Protein AF-A0A939PJ33-F1 (afdb_monomer_lite)

Foldseek 3Di:
DDDDPLQVQLVVQLQVVCCVPPPPDRDPLSSLLSQLVSDDPSVVVCVVVVDHNVVSVVVVVVVVVVVVVDDDPPPVPPPPVPVVVCVVVVPPD

Organism: NCBI:txid1427535

Sequence (93 aa):
MRLAEGARRALGLALQESTSSRPGRIGTDHLLFGLLAGGGVAAEMLAVHGATTERVRSTRRQLASVCIAAAPRASVQRHRLAVRWCCRRNWWW

InterPro domains:
  IPR004176 Clp, repeat (R) N-terminal domain [PF02861] (5-62)
  IPR036628 Clp, N-terminal domain superfamily [G3DSA:1.10.1780.10] (1-66)
  IPR036628 Clp, N-terminal domain superfamily [SSF81923] (5-58)

Secondary structure (DSSP, 8-state):
-PPPHHHHHHHHHHHHHHHHHSTT---HHHHHHHHHHH-HHHHHHHHHTT--HHHHHHHHHHHHHHHHHS-----S--HHHHHHHHHHHT---

pLDDT: mean 80.29, std 18.99, range [40.94, 97.62]

Structure (mmCIF, N/CA/C/O backbone):
data_AF-A0A939PJ33-F1
#
_entry.id   AF-A0A939PJ33-F1
#
loop_
_atom_site.group_PDB
_atom_site.id
_atom_site.type_symbol
_atom_site.label_atom_id
_atom_site.label_alt_id
_atom_site.label_comp_id
_atom_site.label_asym_id
_atom_site.label_entity_id
_atom_site.label_seq_id
_atom_site.pdbx_PDB_ins_code
_atom_site.Cartn_x
_atom_site.Cartn_y
_atom_site.Cartn_z
_atom_site.occupancy
_atom_site.B_iso_or_equiv
_atom_site.auth_seq_id
_atom_site.auth_comp_id
_atom_site.auth_asym_id
_atom_site.auth_atom_id
_atom_site.pdbx_PDB_model_num
ATOM 1 N N . MET A 1 1 ? 16.122 -7.545 14.826 1.00 76.62 1 MET A N 1
ATOM 2 C CA . MET A 1 1 ? 15.620 -8.042 13.523 1.00 76.62 1 MET A CA 1
ATOM 3 C C . MET A 1 1 ? 16.093 -7.095 12.426 1.00 76.62 1 MET A C 1
ATOM 5 O O . MET A 1 1 ? 15.841 -5.902 12.536 1.00 76.62 1 MET A O 1
ATOM 9 N N . ARG A 1 2 ? 16.833 -7.581 11.421 1.00 91.31 2 ARG A N 1
ATOM 10 C CA . ARG A 1 2 ? 17.341 -6.767 10.301 1.00 91.31 2 ARG A CA 1
ATOM 11 C C . ARG A 1 2 ? 16.462 -7.003 9.074 1.00 91.31 2 ARG A C 1
ATOM 13 O O . ARG A 1 2 ? 16.199 -8.146 8.728 1.00 91.31 2 ARG A O 1
ATOM 20 N N . LEU A 1 3 ? 16.021 -5.923 8.439 1.00 93.38 3 LEU A N 1
ATOM 21 C CA . LEU A 1 3 ? 15.207 -5.955 7.225 1.00 93.38 3 LEU A CA 1
ATOM 22 C C . LEU A 1 3 ? 16.070 -5.670 5.989 1.00 93.38 3 LEU A C 1
ATOM 24 O O . LEU A 1 3 ? 17.157 -5.099 6.104 1.00 93.38 3 LEU A O 1
ATOM 28 N N . ALA A 1 4 ? 15.579 -6.044 4.809 1.00 94.81 4 ALA A N 1
ATOM 29 C CA . ALA A 1 4 ? 16.120 -5.543 3.548 1.00 94.81 4 ALA A CA 1
ATOM 30 C C . ALA A 1 4 ? 15.813 -4.040 3.396 1.00 94.81 4 ALA A C 1
ATOM 32 O O . ALA A 1 4 ? 14.812 -3.555 3.928 1.00 94.81 4 ALA A O 1
ATOM 33 N N . GLU A 1 5 ? 16.641 -3.306 2.649 1.00 94.44 5 GLU A N 1
ATOM 34 C CA . GLU A 1 5 ? 16.439 -1.865 2.412 1.00 94.44 5 GLU A CA 1
ATOM 35 C C . GLU A 1 5 ? 15.086 -1.565 1.753 1.00 94.44 5 GLU A C 1
ATOM 37 O O . GLU A 1 5 ? 14.349 -0.696 2.219 1.00 94.44 5 GLU A O 1
ATOM 42 N N . GLY A 1 6 ? 14.698 -2.345 0.738 1.00 94.75 6 GLY A N 1
ATOM 43 C CA . GLY A 1 6 ? 13.386 -2.212 0.094 1.00 94.75 6 GLY A CA 1
ATOM 44 C C . GLY A 1 6 ? 12.223 -2.459 1.059 1.00 94.75 6 GLY A C 1
ATOM 45 O O . GLY A 1 6 ? 11.241 -1.722 1.046 1.00 94.75 6 GLY A O 1
ATOM 46 N N . ALA A 1 7 ? 12.363 -3.428 1.970 1.00 95.62 7 ALA A N 1
ATOM 47 C CA . ALA A 1 7 ? 11.350 -3.707 2.986 1.00 95.62 7 ALA A CA 1
ATOM 48 C C . ALA A 1 7 ? 11.227 -2.563 4.006 1.00 95.62 7 ALA A C 1
ATOM 50 O O . ALA A 1 7 ? 10.114 -2.162 4.342 1.00 95.62 7 ALA A O 1
ATOM 51 N N . ARG A 1 8 ? 12.351 -1.983 4.462 1.00 96.25 8 ARG A N 1
ATOM 52 C CA . ARG A 1 8 ? 12.333 -0.781 5.319 1.00 96.25 8 ARG A CA 1
ATOM 53 C C . ARG A 1 8 ? 11.642 0.388 4.628 1.00 96.25 8 ARG A C 1
ATOM 55 O O . ARG A 1 8 ? 10.810 1.050 5.244 1.00 96.25 8 ARG A O 1
ATOM 62 N N . ARG A 1 9 ? 11.955 0.616 3.350 1.00 96.69 9 ARG A N 1
ATOM 63 C CA . ARG A 1 9 ? 11.343 1.678 2.544 1.00 96.69 9 ARG A CA 1
ATOM 64 C C . ARG A 1 9 ? 9.835 1.479 2.403 1.00 96.69 9 ARG A C 1
ATOM 66 O O . ARG A 1 9 ? 9.083 2.403 2.696 1.00 96.69 9 ARG A O 1
ATOM 73 N N . ALA A 1 10 ? 9.395 0.281 2.022 1.00 96.81 10 ALA A N 1
ATOM 74 C CA . ALA A 1 10 ? 7.977 -0.042 1.873 1.00 96.81 10 ALA A CA 1
ATOM 75 C C . ALA A 1 10 ? 7.197 0.155 3.184 1.00 96.81 10 ALA A C 1
ATOM 77 O O . ALA A 1 10 ? 6.118 0.743 3.177 1.00 96.81 10 ALA A O 1
ATOM 78 N N . LEU A 1 11 ? 7.765 -0.262 4.322 1.00 95.75 11 LEU A N 1
ATOM 79 C CA . LEU A 1 11 ? 7.166 -0.033 5.642 1.00 95.75 11 LEU A CA 1
ATOM 80 C C . LEU A 1 11 ? 7.100 1.454 6.007 1.00 95.75 11 LEU A C 1
ATOM 82 O O . LEU A 1 11 ? 6.088 1.902 6.541 1.00 95.75 11 LEU A O 1
ATOM 86 N N . GLY A 1 12 ? 8.147 2.224 5.697 1.00 95.88 12 GLY A N 1
ATOM 87 C CA . GLY A 1 12 ? 8.148 3.674 5.885 1.00 95.88 12 GLY A CA 1
ATOM 88 C C . GLY A 1 12 ? 7.029 4.349 5.092 1.00 95.88 12 GLY A C 1
ATOM 89 O O . GLY A 1 12 ? 6.270 5.135 5.650 1.00 95.88 12 GLY A O 1
ATOM 90 N N . LEU A 1 13 ? 6.863 3.981 3.820 1.00 96.56 13 LEU A N 1
ATOM 91 C CA . LEU A 1 13 ? 5.800 4.507 2.958 1.00 96.56 13 LEU A CA 1
ATOM 92 C C . LEU A 1 13 ? 4.401 4.091 3.435 1.00 96.56 13 LEU A C 1
ATOM 94 O O . LEU A 1 13 ? 3.489 4.915 3.449 1.00 96.56 13 LEU A O 1
ATOM 98 N N . ALA A 1 14 ? 4.234 2.845 3.885 1.00 95.56 14 ALA A N 1
ATOM 99 C CA . ALA A 1 14 ? 2.984 2.371 4.479 1.00 95.56 14 ALA A CA 1
ATOM 100 C C . ALA A 1 14 ? 2.609 3.173 5.736 1.00 95.56 14 ALA A C 1
ATOM 102 O O . ALA A 1 14 ? 1.449 3.550 5.917 1.00 95.56 14 ALA A O 1
ATOM 103 N N . LEU A 1 15 ? 3.593 3.467 6.592 1.00 95.06 15 LEU A N 1
ATOM 104 C CA . LEU A 1 15 ? 3.394 4.293 7.778 1.00 95.06 15 LEU A CA 1
ATOM 105 C C . LEU A 1 15 ? 2.968 5.717 7.394 1.00 95.06 15 LEU A C 1
ATOM 107 O O . LEU A 1 15 ? 1.961 6.186 7.922 1.00 95.06 15 LEU A O 1
ATOM 111 N N . GLN A 1 16 ? 3.667 6.359 6.452 1.00 94.06 16 GLN A N 1
ATOM 112 C CA . GLN A 1 16 ? 3.335 7.710 5.973 1.00 94.06 16 GLN A CA 1
ATOM 113 C C . GLN A 1 16 ? 1.909 7.793 5.394 1.00 94.06 16 GLN A C 1
ATOM 115 O O . GLN A 1 16 ? 1.149 8.697 5.739 1.00 94.06 16 GLN A O 1
ATOM 120 N N . GLU A 1 17 ? 1.487 6.817 4.584 1.00 92.62 17 GLU A N 1
ATOM 121 C CA . GLU A 1 17 ? 0.117 6.789 4.042 1.00 92.62 17 GLU A CA 1
ATOM 122 C C . GLU A 1 17 ? -0.930 6.571 5.155 1.00 92.62 17 GLU A C 1
ATOM 124 O O . GLU A 1 17 ? -2.025 7.146 5.119 1.00 92.62 17 GLU A O 1
ATOM 129 N N . SER A 1 18 ? -0.597 5.772 6.179 1.00 92.81 18 SER A N 1
ATOM 130 C CA . SER A 1 18 ? -1.496 5.519 7.314 1.00 92.81 18 SER A CA 1
ATOM 131 C C . SER A 1 18 ? -1.709 6.745 8.189 1.00 92.81 18 SER A C 1
ATOM 133 O O . SER A 1 18 ? -2.834 6.998 8.622 1.00 92.81 18 SER A O 1
ATOM 135 N N . THR A 1 19 ? -0.673 7.561 8.396 1.00 90.56 19 THR A N 1
ATOM 136 C CA . THR A 1 19 ? -0.782 8.780 9.203 1.00 90.56 19 THR A CA 1
ATOM 137 C C . THR A 1 19 ? -1.714 9.807 8.573 1.00 90.56 19 THR A C 1
ATOM 139 O O . THR A 1 19 ? -2.416 10.500 9.302 1.00 90.56 19 THR A O 1
ATOM 142 N N . SER A 1 20 ? -1.800 9.851 7.239 1.00 84.06 20 SER A N 1
ATOM 143 C CA . SER A 1 20 ? -2.727 10.732 6.518 1.00 84.06 20 SER A CA 1
ATOM 144 C C . SER A 1 20 ? -4.186 10.267 6.565 1.00 84.06 20 SER A C 1
ATOM 146 O O . SER A 1 20 ? -5.083 11.053 6.279 1.00 84.06 20 SER A O 1
ATOM 148 N N . SER A 1 21 ? -4.439 8.997 6.896 1.00 79.75 21 SER A N 1
ATOM 149 C CA . SER A 1 21 ? -5.771 8.387 6.780 1.00 79.75 21 SER A CA 1
ATOM 150 C C . SER A 1 21 ? -6.375 7.996 8.125 1.00 79.75 21 SER A C 1
ATOM 152 O O . SER A 1 21 ? -7.534 8.299 8.402 1.00 79.75 21 SER A O 1
ATOM 154 N N . ARG A 1 22 ? -5.607 7.287 8.959 1.00 77.31 22 ARG A N 1
ATOM 155 C CA . ARG A 1 22 ? -6.023 6.840 10.288 1.00 77.31 22 ARG A CA 1
ATOM 156 C C . ARG A 1 22 ? -4.801 6.703 11.212 1.00 77.31 22 ARG A C 1
ATOM 158 O O . ARG A 1 22 ? -4.172 5.644 11.242 1.00 77.31 22 ARG A O 1
ATOM 165 N N . PRO A 1 23 ? -4.486 7.741 12.002 1.00 76.25 23 PRO A N 1
ATOM 166 C CA . PRO A 1 23 ? -3.329 7.740 12.891 1.00 76.25 23 PRO A CA 1
ATOM 167 C C . PRO A 1 23 ? -3.310 6.537 13.850 1.00 76.25 23 PRO A C 1
ATOM 169 O O . PRO A 1 23 ? -4.341 6.147 14.404 1.00 76.25 23 PRO A O 1
ATOM 172 N N . GLY A 1 24 ? -2.127 5.948 14.050 1.00 81.38 24 GLY A N 1
ATOM 173 C CA . GLY A 1 24 ? -1.889 4.891 15.042 1.00 81.38 24 GLY A CA 1
ATOM 174 C C . GLY A 1 24 ? -2.212 3.457 14.601 1.00 81.38 24 GLY A C 1
ATOM 175 O O . GLY A 1 24 ? -2.202 2.557 15.442 1.00 81.38 24 GLY A O 1
ATOM 176 N N . ARG A 1 25 ? -2.504 3.203 13.315 1.00 85.31 25 ARG A N 1
ATOM 177 C CA . ARG A 1 25 ? -2.711 1.837 12.802 1.00 85.31 25 ARG A CA 1
ATOM 178 C C . ARG A 1 25 ? -2.274 1.678 11.349 1.00 85.31 25 ARG A C 1
ATOM 180 O O . ARG A 1 25 ? -2.839 2.312 10.467 1.00 85.31 25 ARG A O 1
ATOM 187 N N . ILE A 1 26 ? -1.370 0.731 11.103 1.00 91.31 26 ILE A N 1
ATOM 188 C CA . ILE A 1 26 ? -1.038 0.260 9.754 1.00 91.31 26 ILE A CA 1
ATOM 189 C C . ILE A 1 26 ? -1.943 -0.935 9.433 1.00 91.31 26 ILE A C 1
ATOM 191 O O . ILE A 1 26 ? -1.886 -1.962 10.110 1.00 91.31 26 ILE A O 1
ATOM 195 N N . GLY A 1 27 ? -2.814 -0.779 8.436 1.00 90.12 27 GLY A N 1
ATOM 196 C CA . GLY A 1 27 ? -3.629 -1.868 7.887 1.00 90.12 27 GLY A CA 1
ATOM 197 C C . GLY A 1 27 ? -2.954 -2.568 6.702 1.00 90.12 27 GLY A C 1
ATOM 198 O O . GLY A 1 27 ? -1.923 -2.117 6.198 1.00 90.12 27 GLY A O 1
ATOM 199 N N . THR A 1 28 ? -3.540 -3.671 6.234 1.00 93.00 28 THR A N 1
ATOM 200 C CA . THR A 1 28 ? -3.051 -4.417 5.056 1.00 93.00 28 THR A CA 1
ATOM 201 C C . THR A 1 28 ? -3.108 -3.590 3.771 1.00 93.00 28 THR A C 1
ATOM 203 O O . THR A 1 28 ? -2.254 -3.733 2.904 1.00 93.00 28 THR A O 1
ATOM 206 N N . ASP A 1 29 ? -4.065 -2.671 3.684 1.00 92.81 29 ASP A N 1
ATOM 207 C CA . ASP A 1 29 ? -4.215 -1.663 2.637 1.00 92.81 29 ASP A CA 1
ATOM 208 C C . ASP A 1 29 ? -3.023 -0.696 2.569 1.00 92.81 29 ASP A C 1
ATOM 210 O O . ASP A 1 29 ? -2.523 -0.386 1.488 1.00 92.81 29 ASP A O 1
ATOM 214 N N . HIS A 1 30 ? -2.520 -0.268 3.726 1.00 94.88 30 HIS A N 1
ATOM 215 C CA . HIS A 1 30 ? -1.358 0.612 3.823 1.00 94.88 30 HIS A CA 1
ATOM 216 C C . HIS A 1 30 ? -0.066 -0.127 3.469 1.0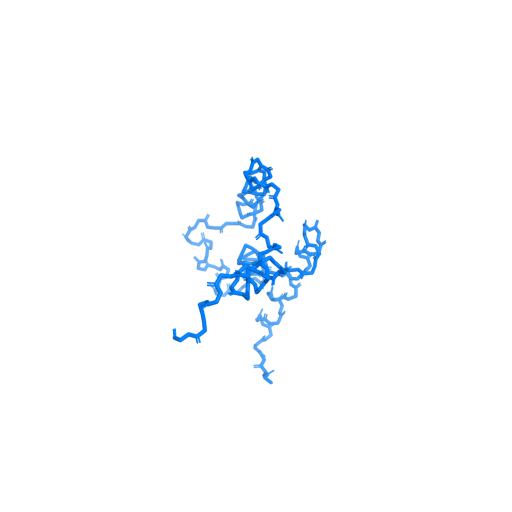0 94.88 30 HIS A C 1
ATOM 218 O O . HIS A 1 30 ? 0.786 0.424 2.778 1.00 94.88 30 HIS A O 1
ATOM 224 N N . LEU A 1 31 ? 0.066 -1.389 3.894 1.00 94.88 31 LEU A N 1
ATOM 225 C CA . LEU A 1 31 ? 1.188 -2.245 3.496 1.00 94.88 31 LEU A CA 1
ATOM 226 C C . LEU A 1 31 ? 1.200 -2.485 1.986 1.00 94.88 31 LEU A C 1
ATOM 228 O O . LEU A 1 31 ? 2.246 -2.346 1.360 1.00 94.88 31 LEU A O 1
ATOM 232 N N . LEU A 1 32 ? 0.042 -2.789 1.395 1.00 95.94 32 LEU A N 1
ATOM 233 C CA . LEU A 1 32 ? -0.095 -2.967 -0.049 1.00 95.94 32 LEU A CA 1
ATOM 234 C C . LEU A 1 32 ? 0.292 -1.691 -0.809 1.00 95.94 32 LEU A C 1
ATOM 236 O O . LEU A 1 32 ? 1.039 -1.757 -1.784 1.00 95.94 32 LEU A O 1
ATOM 240 N N . PHE A 1 33 ? -0.158 -0.526 -0.331 1.00 96.19 33 PHE A N 1
ATOM 241 C CA . PHE A 1 33 ? 0.267 0.763 -0.871 1.00 96.19 33 PHE A CA 1
ATOM 242 C C . PHE A 1 33 ? 1.788 0.956 -0.762 1.00 96.19 33 PHE A C 1
ATOM 244 O O . PHE A 1 33 ? 2.431 1.319 -1.745 1.00 96.19 33 PHE A O 1
ATOM 251 N N . GLY A 1 34 ? 2.373 0.678 0.406 1.00 96.44 34 GLY A N 1
ATOM 252 C CA . GLY A 1 34 ? 3.810 0.810 0.644 1.00 96.44 34 GLY A CA 1
ATOM 253 C C . GLY A 1 34 ? 4.662 -0.118 -0.225 1.00 96.44 34 GLY A C 1
ATOM 254 O O . GLY A 1 34 ? 5.727 0.291 -0.678 1.00 96.44 34 GLY A O 1
ATOM 255 N N . LEU A 1 35 ? 4.188 -1.335 -0.512 1.00 97.12 35 LEU A N 1
ATOM 256 C CA . LEU A 1 35 ? 4.844 -2.266 -1.437 1.00 97.12 35 LEU A CA 1
ATOM 257 C C . LEU A 1 35 ? 4.820 -1.750 -2.879 1.00 97.12 35 LEU A C 1
ATOM 259 O O . LEU A 1 35 ? 5.853 -1.765 -3.539 1.00 97.12 35 LEU A O 1
ATOM 263 N N . LEU A 1 36 ? 3.677 -1.241 -3.348 1.00 96.81 36 LEU A N 1
ATOM 264 C CA . LEU A 1 36 ? 3.551 -0.652 -4.686 1.00 96.81 36 LEU A CA 1
ATOM 265 C C . LEU A 1 36 ? 4.395 0.621 -4.846 1.00 96.81 36 LEU A C 1
ATOM 267 O O . LEU A 1 36 ? 5.059 0.799 -5.861 1.00 96.81 36 LEU A O 1
ATOM 271 N N . ALA A 1 37 ? 4.388 1.504 -3.845 1.00 95.81 37 ALA A N 1
ATOM 272 C CA . ALA A 1 37 ? 5.138 2.761 -3.873 1.00 95.81 37 ALA A CA 1
ATOM 273 C C . ALA A 1 37 ? 6.643 2.575 -3.602 1.00 95.81 37 ALA A C 1
ATOM 275 O O . ALA A 1 37 ? 7.455 3.412 -3.993 1.00 95.81 37 ALA A O 1
ATOM 276 N N . GLY A 1 38 ? 7.025 1.491 -2.921 1.00 95.06 38 GLY A N 1
ATOM 277 C CA . GLY A 1 38 ? 8.411 1.178 -2.572 1.00 95.06 38 GLY A CA 1
ATOM 278 C C . GLY A 1 38 ? 9.256 0.661 -3.737 1.00 95.06 38 GLY A C 1
ATOM 279 O O . GLY A 1 38 ? 10.484 0.696 -3.638 1.00 95.06 38 GLY A O 1
ATOM 280 N N . GLY A 1 39 ? 8.619 0.227 -4.829 1.00 94.69 39 GLY A N 1
ATOM 281 C CA . GLY A 1 39 ? 9.284 -0.292 -6.023 1.00 94.69 39 GLY A CA 1
ATOM 282 C C . GLY A 1 39 ? 9.828 -1.720 -5.870 1.00 94.69 39 GLY A C 1
ATOM 283 O O . GLY A 1 39 ? 9.497 -2.451 -4.934 1.00 94.69 39 GLY A O 1
ATOM 284 N N . GLY A 1 40 ? 10.684 -2.114 -6.816 1.00 94.69 40 GLY A N 1
ATOM 285 C CA . GLY A 1 40 ? 11.301 -3.442 -6.877 1.00 94.69 40 GLY A CA 1
ATOM 286 C C . GLY A 1 40 ? 10.339 -4.557 -7.303 1.00 94.69 40 GLY A C 1
ATOM 287 O O . GLY A 1 40 ? 9.203 -4.308 -7.701 1.00 94.69 40 GLY A O 1
ATOM 288 N N . VAL A 1 41 ? 10.793 -5.806 -7.162 1.00 96.31 41 VAL A N 1
ATOM 289 C CA . VAL A 1 41 ? 10.095 -7.005 -7.670 1.00 96.31 41 VAL A CA 1
ATOM 290 C C . VAL A 1 41 ? 8.661 -7.128 -7.144 1.00 96.31 41 VAL A C 1
ATOM 292 O O . VAL A 1 41 ? 7.761 -7.525 -7.877 1.00 96.31 41 VAL A O 1
ATOM 295 N N . ALA A 1 42 ? 8.414 -6.764 -5.882 1.00 94.44 42 ALA A N 1
ATOM 296 C CA . ALA A 1 42 ? 7.067 -6.814 -5.315 1.00 94.44 42 ALA A CA 1
ATOM 297 C C . ALA A 1 42 ? 6.116 -5.819 -6.003 1.00 94.44 42 ALA A C 1
ATOM 299 O O . ALA A 1 42 ? 4.979 -6.175 -6.301 1.00 94.44 42 ALA A O 1
ATOM 300 N N . ALA A 1 43 ? 6.579 -4.595 -6.281 1.00 96.38 43 ALA A N 1
ATOM 301 C CA . ALA A 1 43 ? 5.786 -3.598 -6.991 1.00 96.38 43 ALA A CA 1
ATOM 302 C C . ALA A 1 43 ? 5.505 -4.031 -8.436 1.00 96.38 43 ALA A C 1
ATOM 304 O O . ALA A 1 43 ? 4.376 -3.894 -8.898 1.00 96.38 43 ALA A O 1
ATOM 305 N N . GLU A 1 44 ? 6.501 -4.604 -9.117 1.00 96.31 44 GLU A N 1
ATOM 306 C CA . GLU A 1 44 ? 6.363 -5.128 -10.480 1.00 96.31 44 GLU A CA 1
ATOM 307 C C . GLU A 1 44 ? 5.343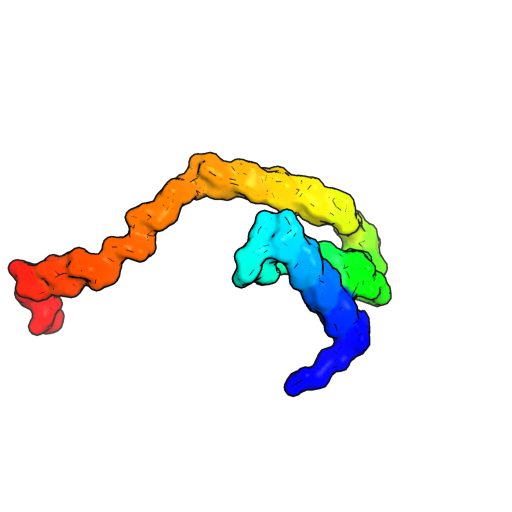 -6.269 -10.549 1.00 96.31 44 GLU A C 1
ATOM 309 O O . GLU A 1 44 ? 4.421 -6.220 -11.360 1.00 96.31 44 GLU A O 1
ATOM 314 N N . MET A 1 45 ? 5.438 -7.256 -9.653 1.00 97.62 45 MET A N 1
ATOM 315 C CA . MET A 1 45 ? 4.492 -8.377 -9.605 1.00 97.62 45 MET A CA 1
ATOM 316 C C . MET A 1 45 ? 3.067 -7.901 -9.320 1.00 97.62 45 MET A C 1
ATOM 318 O O . MET A 1 45 ? 2.120 -8.315 -9.985 1.00 97.62 45 MET A O 1
ATOM 322 N N . LEU A 1 46 ? 2.899 -6.981 -8.368 1.00 95.69 46 LEU A N 1
ATOM 323 C CA . LEU A 1 46 ? 1.591 -6.399 -8.073 1.00 95.69 46 LEU A CA 1
ATOM 324 C C . LEU A 1 46 ? 1.033 -5.615 -9.273 1.00 95.69 46 LEU A C 1
ATOM 326 O O . LEU A 1 46 ? -0.160 -5.723 -9.563 1.00 95.69 46 LEU A O 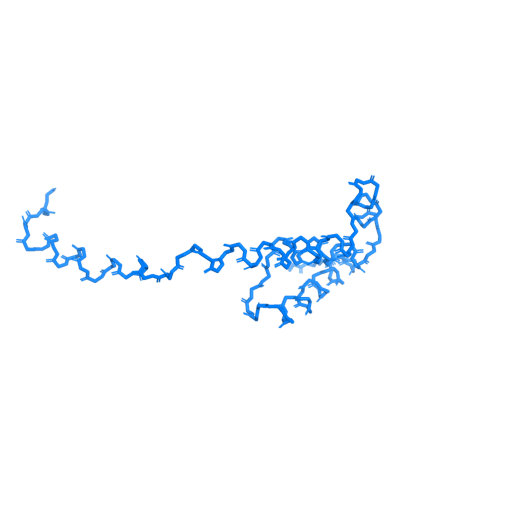1
ATOM 330 N N . ALA A 1 47 ? 1.880 -4.884 -10.002 1.00 94.75 47 ALA A N 1
ATOM 331 C CA . ALA A 1 47 ? 1.488 -4.163 -11.210 1.00 94.75 47 ALA A CA 1
ATOM 332 C C . ALA A 1 47 ? 1.062 -5.104 -12.348 1.00 94.75 47 ALA A C 1
ATOM 334 O O . ALA A 1 47 ? 0.051 -4.839 -13.000 1.00 94.75 47 ALA A O 1
ATOM 335 N N . VAL A 1 48 ? 1.759 -6.230 -12.544 1.00 97.06 48 VAL A N 1
ATOM 336 C CA . VAL A 1 48 ? 1.374 -7.282 -13.508 1.00 97.06 48 VAL A CA 1
ATOM 337 C C . VAL A 1 48 ? -0.004 -7.864 -13.178 1.00 97.06 48 VAL A C 1
ATOM 339 O O . VAL A 1 48 ? -0.789 -8.152 -14.078 1.00 97.06 48 VAL A O 1
ATOM 342 N N . HIS A 1 49 ? -0.350 -7.957 -11.894 1.00 96.06 49 HIS A N 1
ATOM 343 C CA . HIS A 1 49 ? -1.687 -8.350 -11.440 1.00 96.06 49 HIS A CA 1
ATOM 344 C C . HIS A 1 49 ? -2.721 -7.204 -11.453 1.00 96.06 49 HIS A C 1
ATOM 346 O O . HIS A 1 49 ? -3.816 -7.347 -10.909 1.00 96.06 49 HIS A O 1
ATOM 352 N N . GLY A 1 50 ? -2.407 -6.062 -12.072 1.00 94.00 50 GLY A N 1
ATOM 353 C CA . GLY A 1 50 ? -3.322 -4.931 -12.236 1.00 94.00 50 GLY A CA 1
ATOM 354 C C . GLY A 1 50 ? -3.501 -4.063 -10.987 1.00 94.00 50 GLY A C 1
ATOM 355 O O . GLY A 1 50 ? -4.376 -3.190 -10.964 1.00 94.00 50 GLY A O 1
ATOM 356 N N . ALA A 1 51 ? -2.694 -4.267 -9.942 1.00 95.25 51 ALA A N 1
ATOM 357 C CA . ALA A 1 51 ? -2.702 -3.403 -8.772 1.00 95.25 51 ALA A CA 1
ATOM 358 C C . ALA A 1 51 ? -1.874 -2.141 -9.044 1.00 95.25 51 ALA A C 1
ATOM 360 O O . ALA A 1 51 ? -0.711 -2.201 -9.432 1.00 95.25 51 ALA A O 1
ATOM 361 N N . THR A 1 52 ? -2.465 -0.974 -8.800 1.00 95.19 52 THR A N 1
ATOM 362 C CA . THR A 1 52 ? -1.767 0.315 -8.884 1.00 95.19 52 THR A CA 1
ATOM 363 C C . THR A 1 52 ? -1.994 1.107 -7.606 1.00 95.19 52 THR A C 1
ATOM 365 O O . THR A 1 52 ? -3.006 0.926 -6.922 1.00 95.19 52 THR A O 1
ATOM 368 N N . THR A 1 53 ? -1.067 2.006 -7.275 1.00 94.00 53 THR A N 1
ATOM 369 C CA . THR A 1 53 ? -1.172 2.865 -6.083 1.00 94.00 53 THR A CA 1
ATOM 370 C C . THR A 1 53 ? -2.492 3.639 -6.053 1.00 94.00 53 THR A C 1
ATOM 372 O O . THR A 1 53 ? -3.134 3.714 -5.006 1.00 94.00 53 THR A O 1
ATOM 375 N N . GLU A 1 54 ? -2.956 4.138 -7.203 1.00 9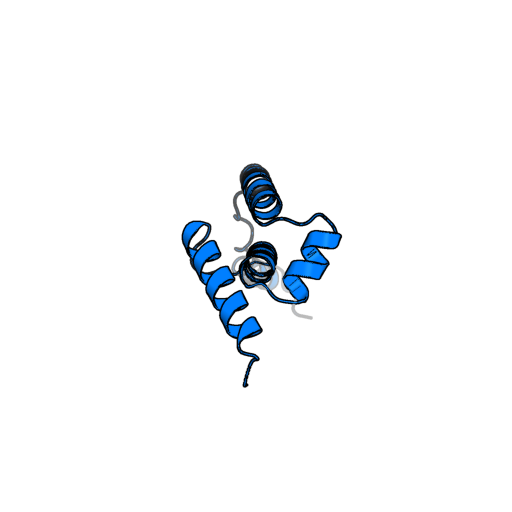4.12 54 GLU A N 1
ATOM 376 C CA . GLU A 1 54 ? -4.224 4.866 -7.293 1.00 94.12 54 GLU A CA 1
ATOM 377 C C . GLU A 1 54 ? -5.451 3.958 -7.131 1.00 94.12 54 GLU A C 1
ATOM 379 O O . GLU A 1 54 ? -6.411 4.329 -6.448 1.00 94.12 54 GLU A O 1
ATOM 384 N N . ARG A 1 55 ? -5.427 2.732 -7.673 1.00 94.25 55 ARG A N 1
ATOM 385 C CA . ARG A 1 55 ? -6.506 1.751 -7.449 1.00 94.25 55 ARG A CA 1
ATOM 386 C C . ARG A 1 55 ? -6.606 1.350 -5.980 1.00 94.25 55 ARG A C 1
ATOM 388 O O . ARG A 1 55 ? -7.706 1.282 -5.437 1.00 94.25 55 ARG A O 1
ATOM 395 N N . VAL A 1 56 ? -5.473 1.140 -5.312 1.00 93.88 56 VAL A N 1
ATOM 396 C CA . VAL A 1 56 ? -5.451 0.823 -3.877 1.00 93.88 56 VAL A CA 1
ATOM 397 C C . VAL A 1 56 ? -5.992 1.995 -3.061 1.00 93.88 56 VAL A C 1
ATOM 399 O O . VAL A 1 56 ? -6.861 1.801 -2.211 1.00 93.88 56 VAL A O 1
ATOM 402 N N . ARG A 1 57 ? -5.553 3.225 -3.352 1.00 92.44 57 ARG A N 1
ATOM 403 C CA . ARG A 1 57 ? -6.014 4.420 -2.635 1.00 92.44 57 ARG A CA 1
ATOM 404 C C . ARG A 1 57 ? -7.507 4.685 -2.838 1.00 92.44 57 ARG A C 1
ATOM 406 O O . ARG A 1 57 ? -8.211 4.979 -1.874 1.00 92.44 57 ARG A O 1
ATOM 413 N N . SER A 1 58 ? -8.009 4.557 -4.065 1.00 92.56 58 SER A N 1
ATOM 414 C CA . SER A 1 58 ? -9.439 4.708 -4.369 1.00 92.56 58 SER A CA 1
ATOM 415 C C . SER A 1 58 ? -10.292 3.638 -3.685 1.00 92.56 58 SER A C 1
ATOM 417 O O . SER A 1 58 ? -11.241 3.993 -2.987 1.00 92.56 58 SER A O 1
ATOM 419 N N . THR A 1 59 ? -9.907 2.363 -3.783 1.00 90.44 59 THR A N 1
ATOM 420 C CA . THR A 1 59 ? -10.600 1.248 -3.112 1.00 90.44 59 THR A CA 1
ATOM 421 C C . THR A 1 59 ? -10.628 1.444 -1.596 1.00 90.44 59 THR A C 1
ATOM 423 O O . THR A 1 59 ? -11.671 1.309 -0.963 1.00 90.44 59 THR A O 1
ATOM 426 N N . ARG A 1 60 ? -9.502 1.844 -0.995 1.00 89.38 60 ARG A N 1
ATOM 427 C CA . ARG A 1 60 ? -9.406 2.150 0.438 1.00 89.38 60 ARG A CA 1
ATOM 428 C C . ARG A 1 60 ? -10.363 3.265 0.858 1.00 89.38 60 ARG A C 1
ATOM 430 O O . ARG A 1 60 ? -11.051 3.122 1.866 1.00 89.38 60 ARG A O 1
ATOM 437 N N . ARG A 1 61 ? -10.426 4.366 0.097 1.00 88.56 61 ARG A N 1
ATOM 438 C CA . ARG A 1 61 ? -11.370 5.470 0.353 1.00 88.56 61 ARG A CA 1
ATOM 439 C C . ARG A 1 61 ? -12.824 4.993 0.284 1.00 88.56 61 ARG A C 1
ATOM 441 O O . ARG A 1 61 ? -13.616 5.359 1.148 1.00 88.56 61 ARG A O 1
ATOM 448 N N . GLN A 1 62 ? -13.159 4.140 -0.684 1.00 88.06 62 GLN A N 1
ATOM 449 C CA . GLN A 1 62 ? -14.496 3.549 -0.800 1.00 88.06 62 GLN A CA 1
ATOM 450 C C . GLN A 1 62 ? -14.822 2.656 0.402 1.00 88.06 62 GLN A C 1
ATOM 452 O O . GLN A 1 62 ? -15.849 2.852 1.047 1.00 88.06 62 GLN A O 1
ATOM 457 N N . LEU A 1 63 ? -13.929 1.738 0.775 1.00 82.88 63 LEU A N 1
ATOM 458 C CA . LEU A 1 63 ? -14.121 0.860 1.933 1.00 82.88 63 LEU A CA 1
ATOM 459 C C . LEU A 1 63 ? -14.247 1.650 3.239 1.00 82.88 63 LEU A C 1
ATOM 461 O O . LEU A 1 63 ? -15.113 1.345 4.052 1.00 82.88 63 LEU A O 1
ATOM 465 N N . ALA A 1 64 ? -13.452 2.707 3.422 1.00 77.94 64 ALA A N 1
ATOM 466 C CA . ALA A 1 64 ? -13.576 3.584 4.582 1.00 77.94 64 ALA A CA 1
ATOM 467 C C . ALA A 1 64 ? -14.984 4.195 4.703 1.00 77.94 64 ALA A C 1
ATOM 469 O O . ALA A 1 64 ? -15.481 4.328 5.819 1.00 77.94 64 ALA A O 1
ATOM 470 N N . SER A 1 65 ? -15.646 4.506 3.582 1.00 71.00 65 SER A N 1
ATOM 471 C CA . SER A 1 65 ? -17.027 5.006 3.584 1.00 71.00 65 SER A CA 1
ATOM 472 C C . SER A 1 65 ? -18.054 3.927 3.963 1.00 71.00 65 SER A C 1
ATOM 474 O O . SER A 1 65 ? -18.977 4.204 4.728 1.00 71.00 65 SER A O 1
ATOM 476 N N . VAL A 1 66 ? -17.847 2.676 3.533 1.00 68.94 66 VAL A N 1
ATOM 477 C CA . VAL A 1 66 ? -18.726 1.533 3.855 1.00 68.94 66 VAL A CA 1
ATOM 478 C C . VAL A 1 66 ? -18.694 1.208 5.353 1.00 68.94 66 VAL A C 1
ATOM 480 O O . VAL A 1 66 ? -19.727 0.924 5.957 1.00 68.94 66 VAL A O 1
ATOM 483 N N . CYS A 1 67 ? -17.524 1.319 5.988 1.00 55.66 67 CYS A N 1
ATOM 484 C CA . CYS A 1 67 ? -17.341 1.012 7.409 1.00 55.66 67 CYS A CA 1
ATOM 485 C C . CYS A 1 67 ? -17.998 2.019 8.371 1.00 55.66 67 CYS A C 1
ATOM 487 O O . CYS A 1 67 ? -18.131 1.710 9.551 1.00 55.66 67 CYS A O 1
ATOM 489 N N . ILE A 1 68 ? -18.367 3.224 7.920 1.00 53.72 68 ILE A N 1
ATOM 490 C CA . ILE A 1 68 ? -18.972 4.254 8.789 1.00 53.72 68 ILE A CA 1
ATOM 491 C C . ILE A 1 68 ? -20.502 4.097 8.852 1.00 53.72 68 ILE A C 1
ATOM 493 O O . ILE A 1 68 ? -21.113 4.480 9.847 1.00 53.72 68 ILE A O 1
ATOM 497 N N . ALA A 1 69 ? -21.122 3.452 7.858 1.00 52.50 69 ALA A N 1
ATOM 498 C CA . ALA A 1 69 ? -22.554 3.143 7.880 1.00 52.50 69 ALA A CA 1
ATOM 499 C C . ALA A 1 69 ? -22.906 1.944 8.788 1.00 52.50 69 ALA A C 1
ATOM 501 O O . ALA A 1 69 ? -24.049 1.815 9.225 1.00 52.50 69 ALA A O 1
ATOM 502 N N . ALA A 1 70 ? -21.934 1.084 9.115 1.00 54.25 70 ALA A N 1
ATOM 503 C CA . ALA A 1 70 ? -22.132 -0.103 9.942 1.00 54.25 70 ALA A CA 1
ATOM 504 C C . ALA A 1 70 ? -21.457 0.031 11.323 1.00 54.25 70 ALA A C 1
ATOM 506 O O . ALA A 1 70 ? -20.316 -0.373 11.533 1.00 54.25 70 ALA A O 1
ATOM 507 N N . ALA A 1 71 ? -22.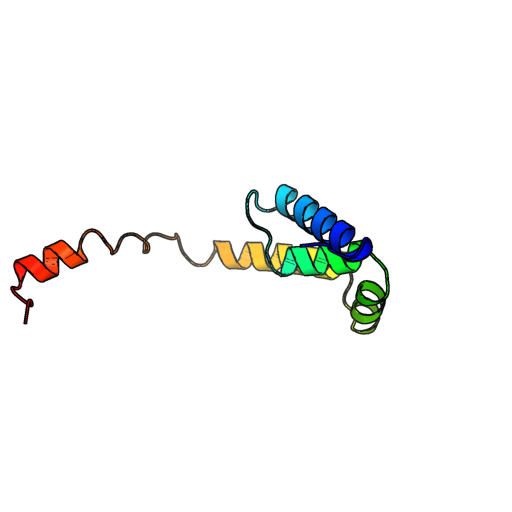255 0.520 12.274 1.00 46.03 71 ALA A N 1
ATOM 508 C CA . ALA A 1 71 ? -22.144 0.380 13.730 1.00 46.03 71 ALA A CA 1
ATOM 509 C C . ALA A 1 71 ? -21.280 1.390 14.534 1.00 46.03 71 ALA A C 1
ATOM 511 O O . ALA A 1 71 ? -20.049 1.414 14.425 1.00 46.03 71 ALA A O 1
ATOM 512 N N . PRO A 1 72 ? -21.887 2.113 15.506 1.00 43.22 72 PRO A N 1
ATOM 513 C CA . PRO A 1 72 ? -21.149 2.610 16.662 1.00 43.22 72 PRO A CA 1
ATOM 514 C C . PRO A 1 72 ? -20.624 1.412 17.469 1.00 43.22 72 PRO A C 1
ATOM 516 O O . PRO A 1 72 ? -21.366 0.486 17.796 1.00 43.22 72 PRO A O 1
ATOM 519 N N . ARG A 1 73 ? -19.329 1.418 17.810 1.00 49.22 73 ARG A N 1
ATOM 520 C CA . ARG A 1 73 ? -18.662 0.377 18.619 1.00 49.22 73 ARG A CA 1
ATOM 521 C C . ARG A 1 73 ? -19.084 0.452 20.094 1.00 49.22 73 ARG A C 1
ATOM 523 O O . ARG A 1 73 ? -18.249 0.628 20.971 1.00 49.22 73 ARG A O 1
ATOM 530 N N . ALA A 1 74 ? -20.373 0.306 20.375 1.00 50.34 74 ALA A N 1
ATOM 531 C CA . ALA A 1 74 ? -20.933 0.305 21.726 1.00 50.34 74 ALA A CA 1
ATOM 532 C C . ALA A 1 74 ? -21.017 -1.102 22.360 1.00 50.34 74 ALA A C 1
ATOM 534 O O . ALA A 1 74 ? -21.704 -1.284 23.359 1.00 50.34 74 ALA A O 1
ATOM 535 N N . SER A 1 75 ? -20.333 -2.118 21.816 1.00 51.06 75 SER A N 1
ATOM 536 C CA . SER A 1 75 ? -20.388 -3.500 22.332 1.00 51.06 75 SER A CA 1
ATOM 537 C C . SER A 1 75 ? -19.082 -4.030 22.941 1.00 51.06 75 SER A C 1
ATOM 539 O O . SER A 1 75 ? -19.092 -5.108 23.534 1.00 51.06 75 SER A O 1
ATOM 541 N N . VAL A 1 76 ? -17.987 -3.256 22.948 1.00 53.19 76 VAL A N 1
ATOM 542 C CA . VAL A 1 76 ? -16.779 -3.570 23.750 1.00 53.19 76 VAL A CA 1
ATOM 543 C C . VAL A 1 76 ? -16.910 -2.982 25.167 1.00 53.19 76 VAL A C 1
ATOM 545 O O . VAL A 1 76 ? -16.007 -2.364 25.703 1.00 53.19 76 VAL A O 1
ATOM 548 N N . GLN A 1 77 ? -18.069 -3.167 25.803 1.00 53.50 77 GLN A N 1
ATOM 549 C CA . GLN A 1 77 ? -18.262 -2.905 27.237 1.00 53.50 77 GLN A CA 1
ATOM 550 C C . GLN A 1 77 ? -19.094 -4.033 27.865 1.00 53.50 77 GLN A C 1
ATOM 552 O O . GLN A 1 77 ? -20.048 -3.808 28.601 1.00 53.50 77 GLN A O 1
ATOM 557 N N . ARG A 1 78 ? -18.745 -5.290 27.569 1.00 48.47 78 ARG A N 1
ATOM 558 C CA . ARG A 1 78 ? -19.370 -6.473 28.190 1.00 48.47 78 ARG A CA 1
ATOM 559 C C . ARG A 1 78 ? -18.543 -7.129 29.298 1.00 48.47 78 ARG A C 1
ATOM 561 O O . ARG A 1 78 ? -18.955 -8.156 29.815 1.00 48.47 78 ARG A O 1
ATOM 568 N N . HIS A 1 79 ? -17.447 -6.516 29.751 1.00 50.03 79 HIS A N 1
ATOM 569 C CA . HIS A 1 79 ? -16.653 -7.075 30.859 1.00 50.03 79 HIS A CA 1
ATOM 570 C C . HIS A 1 79 ? -17.067 -6.605 32.266 1.00 50.03 79 HIS A C 1
ATOM 572 O O . HIS A 1 79 ? -16.725 -7.268 33.238 1.00 50.03 79 HIS A O 1
ATOM 578 N N . ARG A 1 80 ? -17.861 -5.532 32.423 1.00 50.03 80 ARG A N 1
ATOM 579 C CA . ARG A 1 80 ? -18.320 -5.079 33.761 1.00 50.03 80 ARG A CA 1
ATOM 580 C C . ARG A 1 80 ? -19.679 -5.628 34.209 1.00 50.03 80 ARG A C 1
ATOM 582 O O . ARG A 1 80 ? -19.958 -5.632 35.404 1.00 50.03 80 ARG A O 1
ATOM 589 N N . LEU A 1 81 ? -20.515 -6.109 33.287 1.00 53.56 81 LEU A N 1
ATOM 590 C CA . LEU A 1 81 ? -21.848 -6.636 33.620 1.00 53.56 81 LEU A CA 1
ATOM 591 C C . LEU A 1 81 ? -21.898 -8.169 33.686 1.00 53.56 81 LEU A C 1
ATOM 593 O O . LEU A 1 81 ? -22.715 -8.695 34.432 1.00 53.56 81 LEU A O 1
ATOM 597 N N . ALA A 1 82 ? -21.007 -8.882 32.987 1.00 56.53 82 ALA A N 1
ATOM 598 C CA . ALA A 1 82 ? -20.979 -10.348 32.992 1.00 56.53 82 ALA A CA 1
ATOM 599 C C . ALA A 1 82 ? -20.563 -10.932 34.356 1.00 56.53 82 ALA A C 1
ATOM 601 O O . ALA A 1 82 ? -21.259 -11.791 34.887 1.00 56.53 82 ALA A O 1
ATOM 602 N N . VAL A 1 83 ? -19.508 -10.398 34.990 1.00 59.22 83 VAL A N 1
ATOM 603 C CA . VAL A 1 83 ? -19.067 -10.842 36.332 1.00 59.22 83 VAL A CA 1
ATOM 604 C C . VAL A 1 83 ? -20.145 -10.567 37.385 1.00 59.22 83 VAL A C 1
ATOM 606 O O . VAL A 1 83 ? -20.460 -11.412 38.218 1.00 59.22 83 VAL A O 1
ATOM 609 N N . ARG A 1 84 ? -20.793 -9.400 37.295 1.00 57.53 84 ARG A N 1
ATOM 610 C CA . ARG A 1 84 ? -21.862 -9.001 38.217 1.00 57.53 84 ARG A CA 1
ATOM 611 C C . ARG A 1 84 ? -23.139 -9.835 38.033 1.00 57.53 84 ARG A C 1
ATOM 613 O O . ARG A 1 84 ? -23.914 -9.956 38.977 1.00 57.53 84 ARG A O 1
ATOM 620 N N . TRP A 1 85 ? -23.349 -10.416 36.849 1.00 51.34 85 TRP A N 1
ATOM 621 C CA . TRP A 1 85 ? -24.462 -11.321 36.547 1.00 51.34 85 TRP A CA 1
ATOM 622 C C . TRP A 1 85 ? -24.161 -12.772 36.959 1.00 51.34 85 TRP A C 1
ATOM 624 O O . TRP A 1 85 ? -25.018 -13.401 37.576 1.00 51.34 85 TRP A O 1
ATOM 634 N N . CYS A 1 86 ? -22.933 -13.263 36.742 1.00 59.00 86 CYS A N 1
ATOM 635 C CA . CYS A 1 86 ? -22.473 -14.576 37.227 1.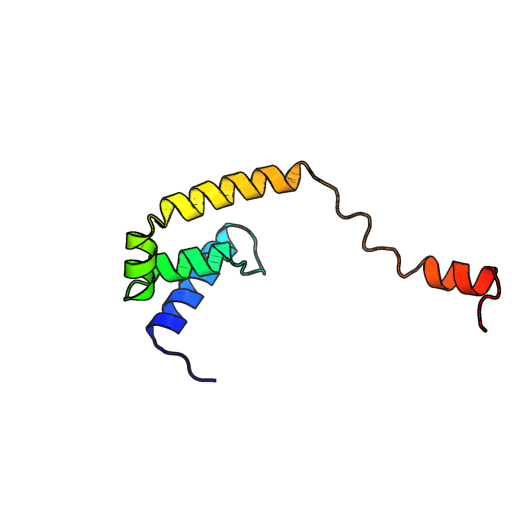00 59.00 86 CYS A CA 1
ATOM 636 C C . CYS A 1 86 ? -22.520 -14.672 38.760 1.00 59.00 86 CYS A C 1
ATOM 638 O O . CYS A 1 86 ? -23.062 -15.635 39.299 1.00 59.00 86 CYS A O 1
ATOM 640 N N . CYS A 1 87 ? -22.055 -13.639 39.477 1.00 63.00 87 CYS A N 1
ATOM 641 C CA . CYS A 1 87 ? -22.162 -13.586 40.941 1.00 63.00 87 CYS A CA 1
ATOM 642 C C . CYS A 1 87 ? -23.610 -13.468 41.438 1.00 63.00 87 CYS A C 1
ATOM 644 O O . CYS A 1 87 ? -23.934 -14.015 42.483 1.00 63.00 87 CYS A O 1
ATOM 646 N N . ARG A 1 88 ? -24.504 -12.789 40.704 1.00 66.69 88 ARG A N 1
ATOM 647 C CA . ARG A 1 88 ? -25.908 -12.621 41.126 1.00 66.69 88 ARG A CA 1
ATOM 648 C C . ARG A 1 88 ? -26.758 -13.879 40.909 1.00 66.69 88 ARG A C 1
ATOM 650 O O . ARG A 1 88 ? -27.799 -14.004 41.542 1.00 66.69 88 ARG A O 1
ATOM 657 N N . ARG A 1 89 ? -26.341 -14.794 40.027 1.00 64.44 89 ARG A N 1
ATOM 658 C CA . ARG A 1 89 ? -27.060 -16.051 39.752 1.00 64.44 89 ARG A CA 1
ATOM 659 C C . ARG A 1 89 ? -26.394 -17.311 40.324 1.00 64.44 89 ARG A C 1
ATOM 661 O O . ARG A 1 89 ? -26.940 -18.386 40.125 1.00 64.44 89 ARG A O 1
ATOM 668 N N . ASN A 1 90 ? -25.274 -17.189 41.041 1.00 48.59 90 ASN A N 1
ATOM 669 C CA . ASN A 1 90 ? -24.576 -18.299 41.708 1.00 48.59 90 ASN A CA 1
ATOM 670 C C . ASN A 1 90 ? -24.154 -19.461 40.775 1.00 48.59 90 ASN A C 1
ATOM 672 O O . ASN A 1 90 ? -24.258 -20.627 41.140 1.00 48.59 90 ASN A O 1
ATOM 676 N N . TRP A 1 91 ? -23.668 -19.138 39.571 1.00 41.53 91 TRP A N 1
ATOM 677 C CA . TRP A 1 91 ? -23.107 -20.110 38.613 1.00 41.53 91 TRP A CA 1
ATOM 678 C C . TRP A 1 91 ? -21.582 -20.189 38.778 1.00 41.53 91 TRP A C 1
ATOM 680 O O . TRP A 1 91 ? -20.836 -19.820 37.874 1.00 41.53 91 TRP A O 1
ATOM 690 N N . TRP A 1 92 ? -21.133 -20.585 39.970 1.00 40.94 92 TRP A N 1
ATOM 691 C CA . TRP A 1 92 ? -19.739 -20.950 40.253 1.00 40.94 92 TRP A CA 1
ATOM 692 C C . TRP A 1 92 ? -19.697 -22.416 40.692 1.00 40.94 92 TRP A C 1
ATOM 694 O O . TRP A 1 92 ? -19.475 -22.702 41.864 1.00 40.94 92 TRP A O 1
ATOM 704 N N . TRP A 1 93 ? -19.980 -23.305 39.740 1.00 42.25 93 TRP A N 1
ATOM 705 C CA . TRP A 1 93 ? -19.667 -24.736 39.733 1.00 42.25 93 TRP A CA 1
ATOM 706 C C . TRP A 1 93 ? -19.411 -25.138 38.282 1.00 42.25 93 TRP A C 1
ATOM 708 O O . TRP A 1 93 ? -20.166 -24.637 37.414 1.00 42.25 93 TRP A O 1
#

Radius of gyration: 20.74 Å; chains: 1; bounding box: 44×36×55 Å